Protein AF-A0A183H6S6-F1 (afdb_monomer_lite)

Radius of gyration: 20.72 Å; chains: 1; bounding box: 69×26×48 Å

Foldseek 3Di:
DLPQEAEDPADVVVLCVLQPPPDPVLVVQLSVQLQVVQVCVVCVVPPDDPDPVPVNPRGYGYNVSSVVSSVVSPCVVPDPDDDPPPDPPPPPDDDDDDD

pLDDT: mean 73.12, std 16.8, range [42.12, 94.38]

InterPro domains:
  IPR041569 AAA ATPase, AAA+ lid domain [PF17862] (9-46)

Sequence (99 aa):
MCRGMNLENVDFEVIARATDGWTGADLKGLVTNAQLIAHKRINGRFGDKDVDLNENMKYVLSQEDLLFAIKESQPSKNRSCSKSDRKPCISPGLFTTLA

Secondary structure (DSSP, 8-state):
---SEEEES--HHHHHHHTTT--HHHHHHHHHHHHHHHHHHHHTTS-S------TT--EEEEHHHHHHHHHHH-GGGT-------------S-------

Structure (mmCIF, N/CA/C/O backbone):
data_AF-A0A183H6S6-F1
#
_entry.id   AF-A0A183H6S6-F1
#
loop_
_atom_site.group_PDB
_atom_site.id
_atom_site.type_symbol
_atom_site.label_atom_id
_atom_site.label_alt_id
_atom_site.label_comp_id
_atom_site.label_asym_id
_atom_site.label_entity_id
_atom_site.label_seq_id
_atom_site.pdbx_PDB_ins_code
_atom_site.Cartn_x
_atom_site.Cartn_y
_atom_site.Cartn_z
_atom_site.occupancy
_atom_site.B_iso_or_equiv
_atom_site.auth_seq_id
_atom_site.auth_comp_id
_atom_site.auth_asym_id
_atom_site.auth_atom_id
_atom_site.pdbx_PDB_model_num
ATOM 1 N N . MET A 1 1 ? -5.094 8.026 -8.454 1.00 59.56 1 MET A N 1
ATOM 2 C CA . MET A 1 1 ? -3.660 7.675 -8.510 1.00 59.56 1 MET A CA 1
ATOM 3 C C . MET A 1 1 ? -3.388 6.177 -8.334 1.00 59.56 1 MET A C 1
ATOM 5 O O . MET A 1 1 ? -2.443 5.697 -8.931 1.00 59.56 1 MET A O 1
ATOM 9 N N . CYS A 1 2 ? -4.227 5.388 -7.650 1.00 63.34 2 CYS A N 1
ATOM 10 C CA . CYS A 1 2 ? -4.003 3.934 -7.502 1.00 63.34 2 CYS A CA 1
ATOM 11 C C . CYS A 1 2 ? -4.502 3.065 -8.685 1.00 63.34 2 CYS A C 1
ATOM 13 O O . CYS A 1 2 ? -4.891 1.919 -8.480 1.00 63.34 2 CYS A O 1
ATOM 15 N N . ARG A 1 3 ? -4.590 3.602 -9.911 1.00 67.00 3 ARG A N 1
ATOM 16 C CA . ARG A 1 3 ? -5.166 2.887 -11.070 1.00 67.00 3 ARG A CA 1
ATOM 17 C C . ARG A 1 3 ? -4.038 2.307 -11.933 1.00 67.00 3 ARG A C 1
ATOM 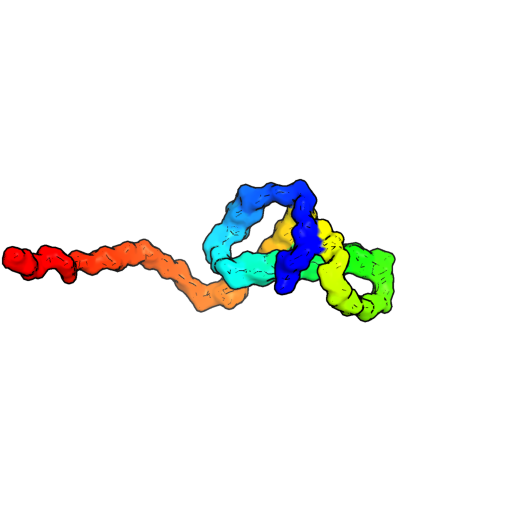19 O O . ARG A 1 3 ? -2.986 2.926 -12.020 1.00 67.00 3 ARG A O 1
ATOM 26 N N . GLY A 1 4 ? -4.255 1.142 -12.550 1.00 72.62 4 GLY A N 1
ATOM 27 C CA . GLY A 1 4 ? -3.276 0.528 -13.467 1.00 72.62 4 GLY A CA 1
ATOM 28 C C . GLY A 1 4 ? -2.132 -0.241 -12.793 1.00 72.62 4 GLY A C 1
ATOM 29 O O . GLY A 1 4 ? -1.081 -0.439 -13.396 1.00 72.62 4 GLY A O 1
ATOM 30 N N . MET A 1 5 ? -2.320 -0.675 -11.548 1.00 78.06 5 MET A N 1
ATOM 31 C CA . MET A 1 5 ? -1.290 -1.351 -10.765 1.00 78.06 5 MET A CA 1
ATOM 32 C C . MET A 1 5 ? -1.541 -2.860 -10.716 1.00 78.06 5 MET A C 1
ATOM 34 O O . MET A 1 5 ? -2.654 -3.292 -10.421 1.00 78.06 5 MET A O 1
ATOM 38 N N . ASN A 1 6 ? -0.513 -3.652 -11.000 1.00 85.75 6 ASN A N 1
ATOM 39 C CA . ASN A 1 6 ? -0.532 -5.102 -10.869 1.00 85.75 6 ASN A CA 1
ATOM 40 C C . ASN A 1 6 ? 0.188 -5.506 -9.578 1.00 85.75 6 ASN A C 1
ATOM 42 O O . ASN A 1 6 ? 1.202 -4.906 -9.232 1.00 85.75 6 ASN A O 1
ATOM 46 N N . LEU A 1 7 ? -0.321 -6.512 -8.877 1.00 88.19 7 LEU A N 1
ATOM 47 C CA . LEU A 1 7 ? 0.280 -7.035 -7.649 1.00 88.19 7 LEU A CA 1
ATOM 48 C C . LEU A 1 7 ? 0.822 -8.429 -7.950 1.00 88.19 7 LEU A C 1
ATOM 50 O O . LEU A 1 7 ? 0.101 -9.266 -8.490 1.00 88.19 7 LEU A O 1
ATOM 54 N N . GLU A 1 8 ? 2.086 -8.667 -7.628 1.00 88.19 8 GLU A N 1
ATOM 55 C CA . GLU A 1 8 ? 2.752 -9.944 -7.854 1.00 88.19 8 GLU A CA 1
ATOM 56 C C . GLU A 1 8 ? 3.136 -10.573 -6.515 1.00 88.19 8 GLU A C 1
ATOM 58 O O . GLU A 1 8 ? 3.880 -9.988 -5.728 1.00 88.19 8 GLU A O 1
ATOM 63 N N . ASN A 1 9 ? 2.613 -11.779 -6.266 1.00 88.88 9 ASN A N 1
ATOM 64 C CA . ASN A 1 9 ? 2.925 -12.592 -5.086 1.00 88.88 9 ASN A CA 1
ATOM 65 C C . ASN A 1 9 ? 2.762 -11.834 -3.753 1.00 88.88 9 ASN A C 1
ATOM 67 O O . ASN A 1 9 ? 3.600 -11.938 -2.859 1.00 88.88 9 ASN A O 1
ATOM 71 N N . VAL A 1 10 ? 1.688 -11.047 -3.635 1.00 91.38 10 VAL A N 1
ATOM 72 C CA . VAL A 1 10 ? 1.379 -10.274 -2.427 1.00 91.38 10 VAL A CA 1
ATOM 73 C C . VAL A 1 10 ? 0.503 -11.095 -1.487 1.00 91.38 10 VAL A C 1
ATOM 75 O O . VAL A 1 10 ? -0.585 -11.532 -1.861 1.00 91.38 10 VAL A O 1
ATOM 78 N N . ASP A 1 11 ? 0.967 -11.255 -0.251 1.00 93.88 11 ASP A N 1
ATOM 79 C CA . ASP A 1 11 ? 0.197 -11.830 0.846 1.00 93.88 11 ASP A CA 1
ATOM 80 C C . ASP A 1 11 ? -0.479 -10.704 1.640 1.00 93.88 11 ASP A C 1
ATOM 82 O O . ASP A 1 11 ? 0.136 -10.019 2.468 1.00 93.88 11 ASP A O 1
ATOM 86 N N . PHE A 1 12 ? -1.773 -10.518 1.384 1.00 91.81 12 PHE A N 1
ATOM 87 C CA . PHE A 1 12 ? -2.570 -9.488 2.042 1.00 91.81 12 PHE A CA 1
ATOM 88 C C . PHE A 1 12 ? -2.790 -9.747 3.533 1.00 91.81 12 PHE A C 1
ATOM 90 O O . PHE A 1 12 ? -2.987 -8.783 4.266 1.00 91.81 12 PHE A O 1
ATOM 97 N N . GLU A 1 13 ? -2.705 -10.991 4.010 1.00 94.38 13 GLU A N 1
ATOM 98 C CA . GLU A 1 13 ? -2.832 -11.299 5.438 1.00 94.38 13 GLU A CA 1
ATOM 99 C C . GLU A 1 13 ? -1.647 -10.731 6.225 1.00 94.38 13 GLU A C 1
ATOM 101 O O . GLU A 1 13 ? -1.800 -10.190 7.322 1.00 94.38 13 GLU A O 1
ATOM 106 N N . VAL A 1 14 ? -0.445 -10.790 5.646 1.00 93.38 14 VAL A N 1
ATOM 107 C CA . VAL A 1 14 ? 0.748 -10.159 6.226 1.00 93.38 14 VAL A CA 1
ATOM 108 C C . VAL A 1 14 ? 0.593 -8.641 6.263 1.00 93.38 14 VAL A C 1
ATOM 110 O O . VAL A 1 14 ? 0.890 -8.022 7.286 1.00 93.38 14 VAL A O 1
ATOM 113 N N . ILE A 1 15 ? 0.110 -8.044 5.171 1.00 91.94 15 ILE A N 1
ATOM 114 C CA . ILE A 1 15 ? -0.095 -6.594 5.080 1.00 91.94 15 ILE A CA 1
ATOM 115 C C . ILE A 1 15 ? -1.153 -6.134 6.085 1.00 91.94 15 ILE A C 1
ATOM 117 O O . ILE A 1 15 ? -0.894 -5.202 6.840 1.00 91.94 15 ILE A O 1
ATOM 121 N N . ALA A 1 16 ? -2.291 -6.827 6.167 1.00 92.31 16 ALA A N 1
ATOM 122 C CA . ALA A 1 16 ? -3.378 -6.502 7.083 1.00 92.31 16 ALA A CA 1
ATOM 123 C C . ALA A 1 16 ? -2.920 -6.516 8.547 1.00 92.31 16 ALA A C 1
ATOM 125 O O . ALA A 1 16 ? -3.186 -5.563 9.279 1.00 92.31 16 ALA A O 1
ATOM 126 N N . ARG A 1 17 ? -2.159 -7.543 8.959 1.00 91.88 17 ARG A N 1
ATOM 127 C CA . ARG A 1 17 ? -1.573 -7.610 10.310 1.00 91.88 17 ARG A CA 1
ATOM 128 C C . ARG A 1 17 ? -0.591 -6.473 10.586 1.00 91.88 17 ARG A C 1
ATOM 130 O O . ARG A 1 17 ? -0.514 -5.992 11.711 1.00 91.88 17 ARG A O 1
ATOM 137 N N . ALA A 1 18 ? 0.167 -6.047 9.579 1.00 89.81 18 ALA A N 1
ATOM 138 C CA . ALA A 1 18 ? 1.141 -4.968 9.712 1.00 89.81 18 ALA A CA 1
ATOM 139 C C . ALA A 1 18 ? 0.507 -3.562 9.697 1.00 89.81 18 ALA A C 1
ATOM 141 O O . ALA A 1 18 ? 1.129 -2.608 10.167 1.00 89.81 18 ALA A O 1
ATOM 142 N N . THR A 1 19 ? -0.719 -3.427 9.185 1.00 90.50 19 THR A N 1
ATOM 143 C CA . THR A 1 19 ? -1.465 -2.162 9.102 1.00 90.50 19 THR A CA 1
ATOM 144 C C . THR A 1 19 ? -2.656 -2.098 10.061 1.00 90.50 19 THR A C 1
ATOM 146 O O . THR A 1 19 ? -3.614 -1.365 9.810 1.00 90.50 19 THR A O 1
ATOM 149 N N . ASP A 1 20 ? -2.632 -2.852 11.161 1.00 89.44 20 ASP A N 1
ATOM 150 C CA . ASP A 1 20 ? -3.694 -2.761 12.163 1.00 89.44 20 ASP A CA 1
ATOM 151 C C . ASP A 1 20 ? -3.765 -1.343 12.767 1.00 89.44 20 ASP A C 1
ATOM 153 O O . ASP A 1 20 ? -2.750 -0.698 13.042 1.00 89.44 20 ASP A O 1
ATOM 157 N N . GLY A 1 21 ? -4.983 -0.821 12.916 1.00 87.69 21 GLY A N 1
ATOM 158 C CA . GLY A 1 21 ? -5.240 0.555 13.354 1.00 87.69 21 GLY A CA 1
ATOM 159 C C . GLY A 1 21 ? -4.993 1.653 12.305 1.00 87.69 21 GLY A C 1
ATOM 160 O O . GLY A 1 21 ? -5.127 2.836 12.632 1.00 87.69 21 GLY A O 1
ATOM 161 N N . TRP A 1 22 ? -4.659 1.306 11.056 1.00 90.12 22 TRP A N 1
ATOM 162 C CA . TRP A 1 22 ? -4.530 2.276 9.963 1.00 90.12 22 TRP A CA 1
ATOM 163 C C . TRP A 1 22 ? -5.912 2.683 9.437 1.00 90.12 22 TRP A C 1
ATOM 165 O O . TRP A 1 22 ? -6.846 1.887 9.362 1.00 90.12 22 TRP A O 1
ATOM 175 N N . THR A 1 23 ? -6.054 3.948 9.054 1.00 91.12 23 THR A N 1
ATOM 176 C CA . THR A 1 23 ? -7.267 4.470 8.412 1.00 91.12 23 THR A CA 1
ATOM 177 C C . THR A 1 23 ? -7.196 4.286 6.897 1.00 91.12 23 THR A C 1
ATOM 179 O O . THR A 1 23 ? -6.120 4.115 6.325 1.00 91.12 23 THR A O 1
ATOM 182 N N . GLY A 1 24 ? -8.334 4.406 6.205 1.00 89.06 24 GLY A N 1
ATOM 183 C CA . GLY A 1 24 ? -8.362 4.347 4.737 1.00 89.06 24 GLY A CA 1
ATOM 184 C C . GLY A 1 24 ? -7.470 5.397 4.058 1.00 89.06 24 GLY A C 1
ATOM 185 O O . GLY A 1 24 ? -6.925 5.142 2.984 1.00 89.06 24 GLY A O 1
ATOM 186 N N . ALA A 1 25 ? -7.258 6.553 4.697 1.00 88.88 25 ALA A N 1
ATOM 187 C CA . ALA A 1 25 ? -6.324 7.567 4.210 1.00 88.88 25 ALA A CA 1
ATOM 188 C C . ALA A 1 25 ? -4.862 7.103 4.317 1.00 88.88 25 ALA A C 1
ATOM 190 O O . ALA A 1 25 ? -4.091 7.309 3.380 1.00 88.88 25 ALA A O 1
ATOM 191 N N . ASP A 1 26 ? -4.500 6.422 5.408 1.00 89.19 26 ASP A N 1
ATOM 192 C CA . ASP A 1 26 ? -3.151 5.876 5.594 1.00 89.19 26 ASP A CA 1
ATOM 193 C C . ASP A 1 26 ? -2.876 4.752 4.594 1.00 89.19 26 ASP A C 1
ATOM 195 O O . ASP A 1 26 ? -1.812 4.719 3.986 1.00 89.19 26 ASP A O 1
ATOM 199 N N . LEU A 1 27 ? -3.855 3.871 4.354 1.00 90.38 27 LEU A N 1
ATOM 200 C CA . LEU A 1 27 ? -3.743 2.809 3.350 1.00 90.38 27 LEU A CA 1
ATOM 201 C C . LEU A 1 27 ? -3.593 3.381 1.933 1.00 90.38 27 LEU A C 1
ATOM 203 O O . LEU A 1 27 ? -2.797 2.886 1.137 1.00 90.38 27 LEU A O 1
ATOM 207 N N . LYS A 1 28 ? -4.303 4.470 1.615 1.00 89.88 28 LYS A N 1
ATOM 208 C CA . LYS A 1 28 ? -4.113 5.184 0.346 1.00 89.88 28 LYS A CA 1
ATOM 209 C C . LYS A 1 28 ? -2.698 5.765 0.236 1.00 89.88 28 LYS A C 1
ATOM 211 O O . LYS A 1 28 ? -2.081 5.666 -0.826 1.00 89.88 28 LYS A O 1
ATOM 216 N N . GLY A 1 29 ? -2.186 6.355 1.317 1.00 89.12 29 GLY A N 1
ATOM 217 C CA . GLY A 1 29 ? -0.810 6.850 1.394 1.00 89.12 29 GLY A CA 1
ATOM 218 C C . GLY A 1 29 ? 0.214 5.731 1.205 1.00 89.12 29 GLY A C 1
ATOM 219 O O . GLY A 1 29 ? 1.130 5.869 0.399 1.00 89.12 29 GLY A O 1
ATOM 220 N N . LEU A 1 30 ? -0.005 4.586 1.855 1.00 90.75 30 LEU A N 1
ATOM 221 C CA . LEU A 1 30 ? 0.836 3.398 1.745 1.00 90.75 30 LEU A CA 1
ATOM 222 C C . LEU A 1 30 ? 0.982 2.929 0.298 1.00 90.75 30 LEU A C 1
ATOM 224 O O . LEU A 1 30 ? 2.097 2.765 -0.191 1.00 90.75 30 LEU A O 1
ATOM 228 N N . VAL A 1 31 ? -0.145 2.734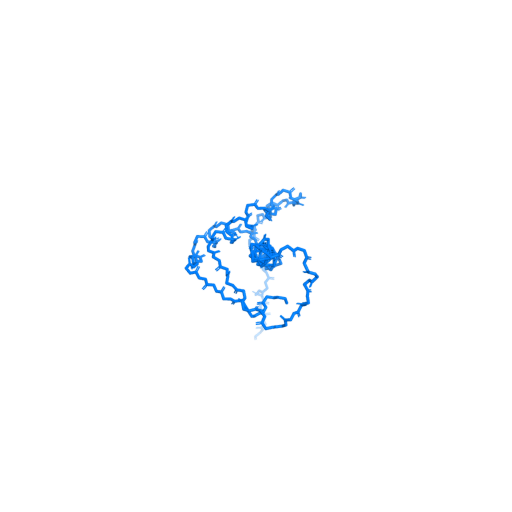 -0.391 1.00 89.75 31 VAL A N 1
ATOM 229 C CA . VAL A 1 31 ? -0.155 2.259 -1.781 1.00 89.75 31 VAL A CA 1
ATOM 230 C C . VAL A 1 31 ? 0.517 3.275 -2.704 1.00 89.75 31 VAL A C 1
ATOM 232 O O . VAL A 1 31 ? 1.283 2.888 -3.580 1.00 89.75 31 VAL A O 1
ATOM 235 N N . THR A 1 32 ? 0.299 4.571 -2.473 1.00 87.62 32 THR A N 1
ATOM 236 C CA . THR A 1 32 ? 0.950 5.641 -3.249 1.00 87.62 32 THR A CA 1
ATOM 237 C C . THR A 1 32 ? 2.472 5.624 -3.058 1.00 87.62 32 THR A C 1
ATOM 239 O O . THR A 1 32 ? 3.224 5.752 -4.024 1.00 87.62 32 THR A O 1
ATOM 242 N N . ASN A 1 33 ? 2.943 5.401 -1.830 1.00 88.38 33 ASN A N 1
ATOM 243 C CA . ASN A 1 33 ? 4.369 5.287 -1.532 1.00 88.38 33 ASN A CA 1
ATOM 244 C C . ASN A 1 33 ? 4.980 4.034 -2.170 1.00 88.38 33 ASN A C 1
ATOM 246 O O . ASN A 1 33 ? 6.039 4.123 -2.789 1.00 88.38 33 ASN A O 1
ATOM 250 N N . ALA A 1 34 ? 4.295 2.890 -2.090 1.00 89.31 34 ALA A N 1
ATOM 251 C CA . ALA A 1 34 ? 4.728 1.653 -2.736 1.00 89.31 34 ALA A CA 1
ATOM 252 C C . ALA A 1 34 ? 4.831 1.810 -4.266 1.00 89.31 34 ALA A C 1
ATOM 254 O O . ALA A 1 34 ? 5.818 1.384 -4.864 1.00 89.31 34 ALA A O 1
ATOM 255 N N . GLN A 1 35 ? 3.873 2.507 -4.893 1.00 85.88 35 GLN A N 1
ATOM 256 C CA . GLN A 1 35 ? 3.941 2.876 -6.312 1.00 85.88 35 GLN A CA 1
ATOM 257 C C . GLN A 1 35 ? 5.190 3.699 -6.632 1.00 85.88 35 GLN A C 1
ATOM 259 O O . GLN A 1 35 ? 5.886 3.399 -7.600 1.00 85.88 35 GLN A O 1
ATOM 264 N N . LEU A 1 36 ? 5.512 4.705 -5.815 1.00 83.25 36 LEU A N 1
ATOM 265 C CA . LEU A 1 36 ? 6.700 5.532 -6.020 1.00 83.25 36 LEU A CA 1
ATOM 266 C C . LEU A 1 36 ? 8.000 4.727 -5.877 1.00 83.25 36 LEU A C 1
ATOM 268 O O . LEU A 1 36 ? 8.937 4.945 -6.640 1.00 83.25 36 LEU A O 1
ATOM 272 N N . ILE A 1 37 ? 8.065 3.795 -4.925 1.00 84.81 37 ILE A N 1
ATOM 273 C CA . ILE A 1 37 ? 9.223 2.912 -4.727 1.00 84.81 37 ILE A CA 1
ATOM 274 C C . ILE A 1 37 ? 9.425 2.012 -5.948 1.00 84.81 37 ILE A C 1
ATOM 276 O O . ILE A 1 37 ? 10.519 1.983 -6.514 1.00 84.81 37 ILE A O 1
ATOM 280 N N . ALA A 1 38 ? 8.365 1.349 -6.414 1.00 83.62 38 ALA A N 1
ATOM 281 C CA . ALA A 1 38 ? 8.428 0.512 -7.608 1.00 83.62 38 ALA A CA 1
ATOM 282 C C . ALA A 1 38 ? 8.807 1.323 -8.854 1.00 83.62 38 ALA A C 1
ATOM 284 O O . ALA A 1 38 ? 9.598 0.874 -9.682 1.00 83.62 38 ALA A O 1
ATOM 285 N N . HIS A 1 39 ? 8.305 2.551 -8.958 1.00 79.12 39 HIS A N 1
ATOM 286 C CA . HIS A 1 39 ? 8.650 3.463 -10.036 1.00 79.12 39 HIS A CA 1
ATOM 287 C C . HIS A 1 39 ? 10.128 3.876 -9.996 1.00 79.12 39 HIS A C 1
ATOM 289 O O . HIS A 1 39 ? 10.813 3.795 -11.012 1.00 79.12 39 HIS A O 1
ATOM 295 N N . LYS A 1 40 ? 10.661 4.221 -8.816 1.00 79.44 40 LYS A N 1
ATOM 296 C CA . LYS A 1 40 ? 12.095 4.484 -8.618 1.00 79.44 40 LYS A CA 1
ATOM 297 C C . LYS A 1 40 ? 12.958 3.260 -8.931 1.00 79.44 40 LYS A C 1
ATOM 299 O O . LYS A 1 40 ? 14.050 3.429 -9.456 1.00 79.44 40 LYS A O 1
ATOM 304 N N . ARG A 1 41 ? 12.486 2.037 -8.665 1.00 77.50 41 ARG A N 1
ATOM 305 C CA . ARG A 1 41 ? 13.188 0.794 -9.039 1.00 77.50 41 ARG A CA 1
ATOM 306 C C . ARG A 1 41 ? 13.285 0.628 -10.558 1.00 77.50 41 ARG A C 1
ATOM 308 O O . ARG A 1 41 ? 14.340 0.245 -11.060 1.00 77.50 41 ARG A O 1
ATOM 315 N N . ILE A 1 42 ? 12.203 0.917 -11.282 1.00 74.25 42 ILE A N 1
ATOM 316 C CA . ILE A 1 42 ? 12.152 0.823 -12.749 1.00 74.25 42 ILE A CA 1
ATOM 317 C C . ILE A 1 42 ? 13.003 1.932 -13.387 1.00 74.25 42 ILE A C 1
ATOM 319 O O . ILE A 1 42 ? 13.848 1.643 -14.234 1.00 74.25 42 ILE A O 1
ATOM 323 N N . ASN A 1 43 ? 12.846 3.177 -12.929 1.00 67.69 43 ASN A N 1
ATOM 324 C CA . ASN A 1 43 ? 13.536 4.338 -13.496 1.00 67.69 43 ASN A CA 1
ATOM 325 C C . ASN A 1 43 ? 14.984 4.465 -13.019 1.00 67.69 43 ASN A C 1
ATOM 327 O O . ASN A 1 43 ? 15.820 4.954 -13.753 1.00 67.69 43 ASN A O 1
ATOM 331 N N . GLY A 1 44 ? 15.350 3.976 -11.834 1.00 61.00 44 GLY A N 1
ATOM 332 C CA . GLY A 1 44 ? 16.743 3.973 -11.369 1.00 61.00 44 GLY A CA 1
ATOM 333 C C . GLY A 1 44 ? 17.678 3.120 -12.239 1.00 61.00 44 GLY A C 1
ATOM 334 O O . GLY A 1 44 ? 18.891 3.300 -12.196 1.00 61.00 44 GLY A O 1
ATOM 335 N N . ARG A 1 45 ? 17.126 2.221 -13.069 1.00 55.44 45 ARG A N 1
ATOM 336 C CA . ARG A 1 45 ? 17.864 1.521 -14.136 1.00 55.44 45 ARG A CA 1
ATOM 337 C C . ARG A 1 45 ? 18.044 2.358 -15.411 1.00 55.44 45 ARG A C 1
ATOM 339 O O . ARG A 1 45 ? 18.911 2.039 -16.217 1.00 55.44 45 ARG A O 1
ATOM 346 N N . PHE A 1 46 ? 17.247 3.407 -15.596 1.00 50.16 46 PHE A N 1
ATOM 347 C CA . PHE A 1 46 ? 17.199 4.279 -16.768 1.00 50.16 46 PHE A CA 1
ATOM 348 C C . PHE A 1 46 ? 17.384 5.731 -16.309 1.00 50.16 46 PHE A C 1
ATOM 350 O O . PHE A 1 46 ? 16.412 6.405 -15.993 1.00 50.16 46 PHE A O 1
ATOM 357 N N . GLY A 1 47 ? 18.637 6.190 -16.226 1.00 45.84 47 GLY A N 1
ATOM 358 C CA . GLY A 1 47 ? 18.996 7.500 -15.670 1.00 45.84 47 G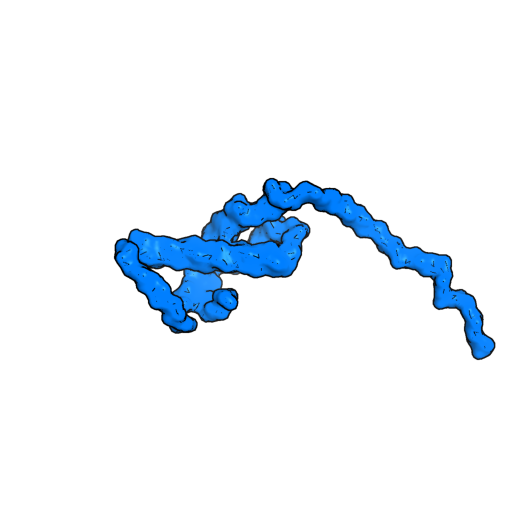LY A CA 1
ATOM 359 C C . GLY A 1 47 ? 18.071 8.652 -16.082 1.00 45.84 47 GLY A C 1
ATOM 360 O O . GLY A 1 47 ? 17.702 8.749 -17.250 1.00 45.84 47 GLY A O 1
ATOM 361 N N . ASP A 1 48 ? 17.726 9.471 -15.084 1.00 49.59 48 ASP A N 1
ATOM 362 C CA . ASP A 1 48 ? 17.095 10.798 -15.125 1.00 49.59 48 ASP A CA 1
ATOM 363 C C . ASP A 1 48 ? 16.502 11.193 -16.488 1.00 49.59 48 ASP A C 1
ATOM 365 O O . ASP A 1 48 ? 17.101 11.908 -17.293 1.00 49.59 48 ASP A O 1
ATOM 369 N N . LYS A 1 49 ? 15.303 10.686 -16.772 1.00 49.16 49 LYS A N 1
ATOM 370 C CA . LYS A 1 49 ? 14.439 11.237 -17.812 1.00 49.16 49 LYS A CA 1
ATOM 371 C C . LYS A 1 49 ? 13.109 11.555 -17.166 1.00 49.16 49 LYS A C 1
ATOM 373 O O . LYS A 1 49 ? 12.521 10.687 -16.517 1.00 49.16 49 LYS A O 1
ATOM 378 N N . ASP A 1 50 ? 12.700 12.810 -17.320 1.00 51.28 50 ASP A N 1
ATOM 379 C CA . ASP A 1 50 ? 11.415 13.342 -16.892 1.00 51.28 50 ASP A CA 1
ATOM 380 C C . ASP A 1 50 ? 10.313 12.319 -17.155 1.00 51.28 50 ASP A C 1
ATOM 382 O O . ASP A 1 50 ? 10.112 11.858 -18.282 1.00 51.28 50 ASP A O 1
ATOM 386 N N . VAL A 1 51 ? 9.651 11.899 -16.077 1.00 54.78 51 VAL A N 1
ATOM 387 C CA . VAL A 1 51 ? 8.585 10.911 -16.165 1.00 54.78 51 VAL A CA 1
ATOM 388 C C . VAL A 1 51 ? 7.387 11.596 -16.791 1.00 54.78 51 VAL A C 1
ATOM 390 O O . VAL A 1 51 ? 6.602 12.255 -16.109 1.00 54.78 51 VAL A O 1
ATOM 393 N N . ASP A 1 52 ? 7.228 11.396 -18.089 1.00 49.50 52 ASP A N 1
ATOM 394 C CA . ASP A 1 52 ? 5.946 11.588 -18.736 1.00 49.50 52 ASP A CA 1
ATOM 395 C C . ASP A 1 52 ? 4.973 10.608 -18.063 1.00 49.50 52 ASP A C 1
ATOM 397 O O . ASP A 1 52 ? 5.177 9.389 -18.113 1.00 49.50 52 ASP A O 1
ATOM 401 N N . LEU A 1 53 ? 3.986 11.141 -17.334 1.00 52.31 53 LEU A N 1
ATOM 402 C CA . LEU A 1 53 ? 2.968 10.410 -16.568 1.00 52.31 53 LEU A CA 1
ATOM 403 C C . LEU A 1 53 ? 2.022 9.682 -17.531 1.00 52.31 53 LEU A C 1
ATOM 405 O O . LEU A 1 53 ? 0.823 9.943 -17.573 1.00 52.31 53 LEU A O 1
ATOM 409 N N . ASN A 1 54 ? 2.567 8.798 -18.358 1.00 50.03 54 ASN A N 1
ATOM 410 C CA . ASN A 1 54 ? 1.802 8.079 -19.344 1.00 50.03 54 ASN A CA 1
ATOM 411 C C . ASN A 1 54 ? 0.949 7.048 -18.604 1.00 50.03 54 ASN A C 1
ATOM 413 O O . ASN A 1 54 ? 1.443 6.165 -17.899 1.00 50.03 54 ASN A O 1
ATOM 417 N N . GLU A 1 55 ? -0.356 7.200 -18.771 1.00 56.06 55 GLU A N 1
ATOM 418 C CA . GLU A 1 55 ? -1.451 6.543 -18.056 1.00 56.06 55 GLU A CA 1
ATOM 419 C C . GLU A 1 55 ? -1.454 5.007 -18.225 1.00 56.06 55 GLU A C 1
ATOM 421 O O . GLU A 1 55 ? -2.225 4.296 -17.579 1.00 56.06 55 GLU A O 1
ATOM 426 N N . ASN A 1 56 ? -0.548 4.496 -19.067 1.00 53.31 56 ASN A N 1
ATOM 427 C CA . ASN A 1 56 ? -0.431 3.110 -19.500 1.00 53.31 56 ASN A CA 1
ATOM 428 C C . ASN A 1 56 ? 0.806 2.367 -18.962 1.00 53.31 56 ASN A C 1
ATOM 430 O O . ASN A 1 56 ? 1.014 1.206 -19.327 1.00 53.31 56 ASN A O 1
ATOM 434 N N . MET A 1 57 ? 1.636 2.973 -18.104 1.00 61.16 57 MET A N 1
ATOM 435 C CA . MET A 1 57 ? 2.722 2.229 -17.455 1.00 61.16 57 MET A CA 1
ATOM 436 C C . MET A 1 57 ? 2.142 1.220 -16.453 1.00 61.16 57 MET A C 1
ATOM 438 O O . MET A 1 57 ? 1.687 1.566 -15.366 1.00 61.16 57 MET A O 1
ATOM 442 N N . LYS A 1 58 ? 2.139 -0.061 -16.835 1.00 66.62 58 LYS A N 1
ATOM 443 C CA . LYS A 1 58 ? 1.718 -1.175 -15.980 1.00 66.62 58 LYS A CA 1
ATOM 444 C C . LYS A 1 58 ? 2.783 -1.417 -14.907 1.00 66.62 58 LYS A C 1
ATOM 446 O O . LYS A 1 58 ? 3.754 -2.133 -15.141 1.00 66.62 58 LYS A O 1
ATOM 451 N N . TYR A 1 59 ? 2.606 -0.823 -13.732 1.00 73.94 59 TYR A N 1
ATOM 452 C CA . TYR A 1 59 ? 3.493 -1.056 -12.592 1.00 73.94 59 TYR A CA 1
ATOM 453 C C . TYR A 1 59 ? 3.190 -2.406 -11.950 1.00 73.94 59 TYR A C 1
ATOM 455 O O . TYR A 1 59 ? 2.027 -2.722 -11.698 1.00 73.94 59 TYR A O 1
ATOM 463 N N . VAL A 1 60 ? 4.232 -3.181 -11.660 1.00 84.75 60 VAL A N 1
ATOM 464 C CA . VAL A 1 60 ? 4.128 -4.405 -10.861 1.00 84.75 60 VAL A CA 1
ATOM 465 C C . VAL A 1 60 ? 4.676 -4.108 -9.469 1.00 84.75 60 VAL A C 1
ATOM 467 O O . VAL A 1 60 ? 5.835 -3.711 -9.331 1.00 84.75 60 VAL A O 1
ATOM 470 N N . LEU A 1 61 ? 3.820 -4.239 -8.457 1.00 87.94 61 LEU A N 1
ATOM 471 C CA . LEU A 1 61 ? 4.194 -4.167 -7.051 1.00 87.94 61 LEU A CA 1
ATOM 472 C C . LEU A 1 61 ? 4.438 -5.564 -6.500 1.00 87.94 61 LEU A C 1
ATOM 474 O O . LEU A 1 61 ? 3.575 -6.436 -6.614 1.00 87.94 61 LEU A O 1
ATOM 478 N N . SER A 1 62 ? 5.567 -5.715 -5.821 1.00 90.25 62 SER A N 1
ATOM 479 C CA . SER A 1 62 ? 5.921 -6.926 -5.091 1.00 90.25 62 SER A CA 1
ATOM 480 C C . SER A 1 62 ? 5.625 -6.763 -3.597 1.00 90.25 62 SER A C 1
ATOM 482 O O . SER A 1 62 ? 5.536 -5.645 -3.081 1.00 90.25 62 SER A O 1
ATOM 484 N N . GLN A 1 63 ? 5.529 -7.879 -2.867 1.00 90.94 63 GLN A N 1
ATOM 485 C CA . GLN A 1 63 ? 5.353 -7.883 -1.404 1.00 90.94 63 GLN A CA 1
ATOM 486 C C . GLN A 1 63 ? 6.398 -7.015 -0.676 1.00 90.94 63 GLN A C 1
ATOM 488 O O . GLN A 1 63 ? 6.077 -6.315 0.284 1.00 90.94 63 GLN A O 1
ATOM 493 N N . GLU A 1 64 ? 7.647 -7.038 -1.142 1.00 89.88 64 GLU A N 1
ATOM 494 C CA . GLU A 1 64 ? 8.753 -6.241 -0.601 1.00 89.88 64 GLU A CA 1
ATOM 495 C C . GLU A 1 64 ? 8.508 -4.727 -0.680 1.00 89.88 64 GLU A C 1
ATOM 497 O O . GLU A 1 64 ? 8.809 -4.018 0.279 1.00 89.88 64 GLU A O 1
ATOM 502 N N . ASP A 1 65 ? 7.902 -4.237 -1.767 1.00 89.75 65 ASP A N 1
ATOM 503 C CA . ASP A 1 65 ? 7.639 -2.809 -1.974 1.00 89.75 65 ASP A CA 1
ATOM 504 C C . ASP A 1 65 ? 6.602 -2.312 -0.964 1.00 89.75 65 ASP A C 1
ATOM 506 O O . ASP A 1 65 ? 6.745 -1.237 -0.377 1.00 89.75 65 ASP A O 1
ATOM 510 N N . LEU A 1 66 ? 5.575 -3.131 -0.716 1.00 90.44 66 LEU A N 1
ATOM 511 C CA . LEU A 1 66 ? 4.546 -2.858 0.282 1.00 90.44 66 LEU A CA 1
ATOM 512 C C . LEU A 1 66 ? 5.120 -2.899 1.700 1.00 90.44 66 LEU A C 1
ATOM 514 O O . LEU A 1 66 ? 4.875 -1.982 2.480 1.00 90.44 66 LEU A O 1
ATOM 518 N N . LEU A 1 67 ? 5.921 -3.912 2.037 1.00 91.12 67 LEU A N 1
ATOM 519 C CA . LEU A 1 67 ? 6.553 -4.016 3.356 1.00 91.12 67 LEU A CA 1
ATOM 520 C C . LEU A 1 67 ? 7.528 -2.863 3.623 1.00 91.12 67 LEU A C 1
ATOM 522 O O . LEU A 1 67 ? 7.552 -2.310 4.725 1.00 91.12 67 LEU A O 1
ATOM 526 N N . PHE A 1 68 ? 8.303 -2.465 2.615 1.00 90.50 68 PHE A N 1
ATOM 527 C CA . PHE A 1 68 ? 9.188 -1.311 2.710 1.00 90.50 68 PHE A CA 1
ATOM 528 C C . PHE A 1 68 ? 8.385 -0.020 2.901 1.00 90.50 68 PHE A C 1
ATOM 530 O O . PHE A 1 68 ? 8.684 0.771 3.796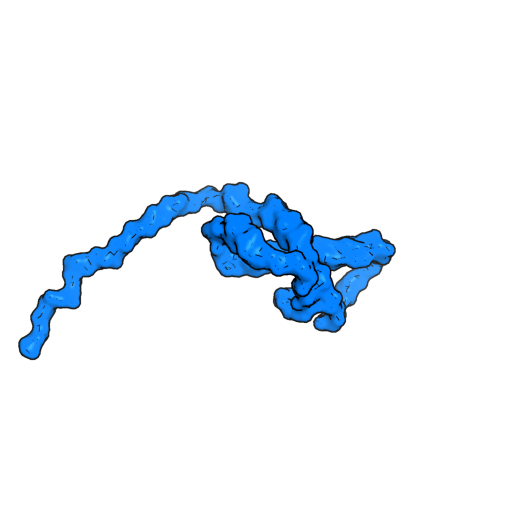 1.00 90.50 68 PHE A O 1
ATOM 537 N N . ALA A 1 69 ? 7.307 0.159 2.134 1.00 91.19 69 ALA A N 1
ATOM 538 C CA . ALA A 1 69 ? 6.421 1.304 2.284 1.00 91.19 69 ALA A CA 1
ATOM 539 C C . ALA A 1 69 ? 5.765 1.360 3.676 1.00 91.19 69 ALA A C 1
ATOM 541 O O . ALA A 1 69 ? 5.647 2.451 4.232 1.00 91.19 69 ALA A O 1
ATOM 542 N N . ILE A 1 70 ? 5.390 0.222 4.278 1.00 91.25 70 ILE A N 1
ATOM 543 C CA . ILE A 1 70 ? 4.855 0.164 5.653 1.00 91.25 70 ILE A CA 1
ATOM 544 C C . ILE A 1 70 ? 5.895 0.658 6.657 1.00 91.25 70 ILE A C 1
ATOM 546 O O . ILE A 1 70 ? 5.566 1.437 7.554 1.00 91.25 70 ILE A O 1
ATOM 550 N N . LYS A 1 71 ? 7.150 0.220 6.506 1.00 88.75 71 LYS A N 1
ATOM 551 C CA . LYS A 1 71 ? 8.254 0.615 7.387 1.00 88.75 71 LYS A CA 1
ATOM 552 C C . LYS A 1 71 ? 8.494 2.126 7.356 1.00 88.75 71 LYS A C 1
ATOM 554 O O . LYS A 1 71 ? 8.691 2.725 8.412 1.00 88.75 71 LYS A O 1
ATOM 559 N N . GLU A 1 72 ? 8.430 2.727 6.172 1.00 85.75 72 GLU A N 1
ATOM 560 C CA . GLU A 1 72 ? 8.614 4.169 5.980 1.00 85.75 72 GLU A CA 1
ATOM 561 C C . GLU A 1 72 ? 7.388 4.987 6.411 1.00 85.75 72 GLU A C 1
ATOM 563 O O . GLU A 1 72 ? 7.524 6.069 6.977 1.00 85.75 72 GLU A O 1
ATOM 5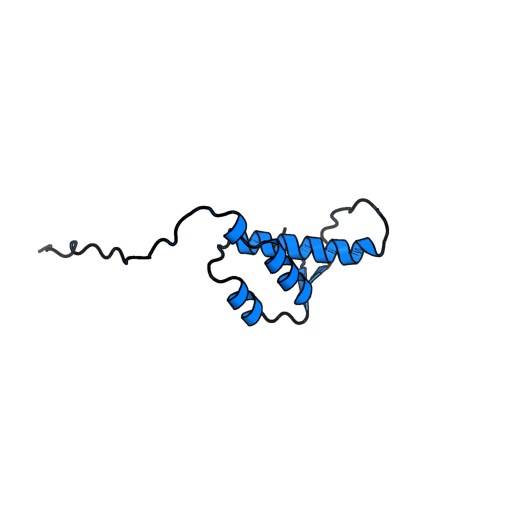68 N N . SER A 1 73 ? 6.178 4.471 6.183 1.00 81.62 73 SER A N 1
ATOM 569 C CA . SER A 1 73 ? 4.934 5.242 6.329 1.00 81.62 73 SER A CA 1
ATOM 570 C C . SER A 1 73 ? 4.306 5.173 7.724 1.00 81.62 73 SER A C 1
ATOM 572 O O . SER A 1 73 ? 3.193 5.667 7.884 1.00 81.62 73 SER A O 1
ATOM 574 N N . GLN A 1 74 ? 4.957 4.554 8.722 1.00 73.75 74 GLN A N 1
ATOM 575 C CA . GLN A 1 74 ? 4.333 4.277 10.023 1.00 73.75 74 GLN A CA 1
ATOM 576 C C . GLN A 1 74 ? 3.664 5.523 10.649 1.00 73.75 74 GLN A C 1
ATOM 578 O O . GLN A 1 74 ? 4.361 6.439 11.100 1.00 73.75 74 GLN A O 1
ATOM 583 N N . PRO A 1 75 ? 2.321 5.540 10.773 1.00 64.19 75 PRO A N 1
ATOM 584 C CA . PRO A 1 75 ? 1.576 6.698 11.274 1.00 64.19 75 PRO A CA 1
ATOM 585 C C . PRO A 1 75 ? 1.756 6.920 12.788 1.00 64.19 75 PRO A C 1
ATOM 587 O O . PRO A 1 75 ? 1.424 7.971 13.327 1.00 64.19 75 PRO A O 1
ATOM 590 N N . SER A 1 76 ? 2.317 5.952 13.516 1.00 56.91 76 SER A N 1
ATOM 591 C CA . SER A 1 76 ? 2.606 6.076 14.951 1.00 56.91 76 SER A CA 1
ATOM 592 C C . SER A 1 76 ? 3.668 7.133 15.274 1.00 56.91 76 SER A C 1
ATOM 594 O O . SER A 1 76 ? 3.665 7.675 16.375 1.00 56.91 76 SER A O 1
ATOM 596 N N . LYS A 1 77 ? 4.553 7.475 14.327 1.00 54.12 77 LYS A N 1
ATOM 597 C CA . LYS A 1 77 ? 5.584 8.509 14.525 1.00 54.12 77 LYS A CA 1
ATOM 598 C C . LYS A 1 77 ? 5.068 9.941 14.361 1.00 54.12 77 LYS A C 1
ATOM 600 O O . LYS A 1 77 ? 5.756 10.863 14.782 1.00 54.12 77 LYS A O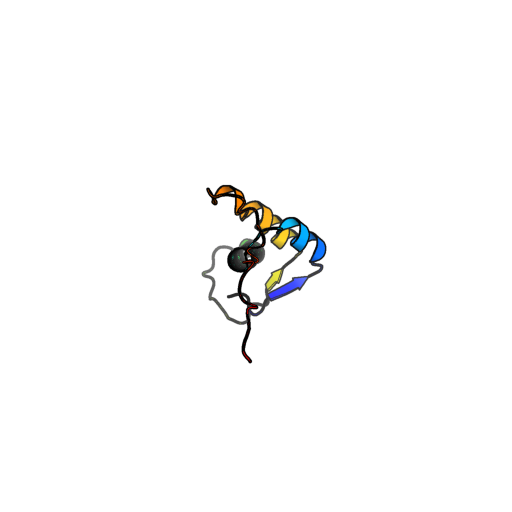 1
ATOM 605 N N . ASN A 1 78 ? 3.884 10.142 13.775 1.00 53.91 78 ASN A N 1
ATOM 606 C CA . ASN A 1 78 ? 3.337 11.475 13.489 1.00 53.91 78 ASN A CA 1
ATOM 607 C C . ASN A 1 78 ? 1.951 11.744 14.107 1.00 53.91 78 ASN A C 1
ATOM 609 O O . ASN A 1 78 ? 1.456 12.866 14.010 1.00 53.91 78 ASN A O 1
ATOM 613 N N . ARG A 1 79 ? 1.341 10.767 14.794 1.00 56.38 79 ARG A N 1
ATOM 614 C CA . ARG A 1 79 ? 0.083 10.955 15.531 1.00 56.38 79 ARG A CA 1
ATOM 615 C C . ARG A 1 79 ? 0.327 11.095 17.026 1.00 56.38 79 ARG A C 1
ATOM 617 O O . ARG A 1 79 ? 0.330 10.118 17.768 1.00 56.38 79 ARG A O 1
ATOM 624 N N . SER A 1 80 ? 0.438 12.328 17.498 1.00 47.31 80 SER A N 1
ATOM 625 C CA . SER A 1 80 ? 0.264 12.645 18.913 1.00 47.31 80 SER A CA 1
ATOM 626 C C . SER A 1 80 ? -1.224 12.673 19.286 1.00 47.31 80 SER A C 1
ATOM 628 O O . SER A 1 80 ? -1.739 13.728 19.626 1.00 47.31 80 SER A O 1
ATOM 630 N N . CYS A 1 81 ? -1.966 11.557 19.235 1.00 42.12 81 CYS A N 1
ATOM 631 C CA . CYS A 1 81 ? -3.211 11.504 20.015 1.00 42.12 81 CYS A CA 1
ATOM 632 C C . CYS A 1 81 ? -3.790 10.105 20.249 1.00 42.12 81 CYS A C 1
ATOM 634 O O . CYS A 1 81 ? -4.070 9.362 19.314 1.00 42.12 81 CYS A O 1
ATOM 636 N N . SER A 1 82 ? -3.972 9.847 21.548 1.00 51.00 82 SER A N 1
ATOM 637 C CA . SER A 1 82 ? -4.906 8.971 22.265 1.00 51.00 82 SER A CA 1
ATOM 638 C C . SER A 1 82 ? -5.510 7.762 21.542 1.00 51.00 82 SER A C 1
ATOM 640 O O . SER A 1 82 ? -6.351 7.860 20.650 1.00 51.00 82 SER A O 1
ATOM 642 N N . LYS A 1 83 ? -5.192 6.583 22.091 1.00 49.09 83 LYS A N 1
ATOM 643 C CA . LYS A 1 83 ? -6.109 5.444 22.071 1.00 49.09 83 LYS A CA 1
ATOM 644 C C . LYS A 1 83 ? -7.448 5.938 22.622 1.00 49.09 83 LYS A C 1
ATOM 646 O O . LYS A 1 83 ? -7.563 6.185 23.817 1.00 49.09 83 LYS A O 1
ATOM 651 N N . SER A 1 84 ? -8.430 6.160 21.755 1.00 53.97 84 SER A N 1
ATOM 652 C CA . SER A 1 84 ? -9.804 6.305 22.213 1.00 53.97 84 SER A CA 1
ATOM 653 C C . SER A 1 84 ? -10.300 4.898 22.497 1.00 53.97 84 SER A C 1
ATOM 655 O O . SER A 1 84 ? -10.560 4.107 21.589 1.00 53.97 84 SER A O 1
ATOM 657 N N . ASP A 1 85 ? -10.361 4.569 23.784 1.00 56.50 85 ASP A N 1
ATOM 658 C CA . ASP A 1 85 ? -11.137 3.444 24.272 1.00 56.50 85 ASP A CA 1
ATOM 659 C C . ASP A 1 85 ? -12.537 3.573 23.673 1.00 56.50 85 ASP A C 1
ATOM 661 O O . ASP A 1 85 ? -13.291 4.492 24.008 1.00 56.50 85 ASP A O 1
ATOM 665 N N . ARG A 1 86 ? -12.892 2.686 22.739 1.00 55.03 86 ARG A N 1
ATOM 666 C CA . ARG A 1 86 ? -14.266 2.612 22.250 1.00 55.03 86 ARG A CA 1
ATOM 667 C C . ARG A 1 86 ? -15.132 2.089 23.394 1.00 55.03 86 ARG A C 1
ATOM 669 O O . ARG A 1 86 ? -15.369 0.890 23.493 1.00 55.03 86 ARG A O 1
ATOM 676 N N . LYS A 1 87 ? -15.610 2.976 24.268 1.00 55.31 87 LYS A N 1
ATOM 677 C CA . LYS A 1 87 ? -16.781 2.681 25.096 1.00 55.31 87 LYS A CA 1
ATOM 678 C C . LYS A 1 87 ? -17.992 2.650 24.160 1.00 55.31 87 LYS A C 1
ATOM 680 O O . LYS A 1 87 ? -18.230 3.652 23.485 1.00 55.31 87 LYS A O 1
ATOM 685 N N . PRO A 1 88 ? -18.754 1.545 24.087 1.00 53.06 88 PRO A N 1
ATOM 686 C CA . PRO A 1 88 ? -20.023 1.542 23.379 1.00 53.06 88 PRO A CA 1
ATOM 687 C C . PRO A 1 88 ? -20.943 2.554 24.061 1.00 53.06 88 PRO A C 1
ATOM 689 O O . PRO A 1 88 ? -21.380 2.350 25.192 1.00 53.06 88 PRO A O 1
ATOM 692 N N . CYS A 1 89 ? -21.219 3.670 23.397 1.00 54.03 89 CYS A N 1
ATOM 693 C CA . CYS A 1 89 ? -22.267 4.596 23.796 1.00 54.03 89 CYS A CA 1
ATOM 694 C C . CYS A 1 89 ? -23.621 3.996 23.400 1.00 54.03 89 CYS A C 1
ATOM 696 O O . CYS A 1 89 ? -24.266 4.433 22.454 1.00 54.03 89 CYS A O 1
ATOM 698 N N . ILE A 1 90 ? -24.045 2.959 24.125 1.00 62.12 90 ILE A N 1
ATOM 699 C CA . ILE A 1 90 ? -25.460 2.603 24.189 1.00 62.12 90 ILE A CA 1
ATOM 700 C C . ILE A 1 90 ? -26.057 3.545 25.228 1.00 62.12 90 ILE A C 1
ATOM 702 O O . ILE A 1 90 ? -25.833 3.371 26.423 1.00 62.12 90 ILE A O 1
ATOM 706 N N . SER A 1 91 ? -26.753 4.586 24.781 1.00 59.28 91 SER A N 1
ATOM 707 C CA . SER A 1 91 ? -27.566 5.425 25.658 1.00 59.28 91 SER A CA 1
ATOM 708 C C . SER A 1 91 ? -28.738 4.587 26.192 1.00 59.28 91 SER A C 1
ATOM 710 O O . SER A 1 91 ? -29.580 4.148 25.404 1.00 59.28 91 SER A O 1
ATOM 712 N N . PRO A 1 92 ? -28.834 4.335 27.512 1.00 58.28 92 PRO A N 1
ATOM 713 C CA . PRO A 1 92 ? -29.974 3.639 28.085 1.00 58.28 92 PRO A CA 1
ATOM 714 C C . PRO A 1 92 ? -31.120 4.643 28.221 1.00 58.28 92 PRO A C 1
ATOM 716 O O . PRO A 1 92 ? -31.247 5.317 29.238 1.00 58.28 92 PRO A O 1
ATOM 719 N N . GLY A 1 93 ? -31.931 4.796 27.178 1.00 59.97 93 GLY A N 1
ATOM 720 C CA . GLY A 1 93 ? -33.133 5.619 27.294 1.00 59.97 93 GLY A CA 1
ATOM 721 C C . GLY A 1 93 ? -33.689 6.121 25.978 1.00 59.97 93 GLY A C 1
ATOM 722 O O . GLY A 1 93 ? -33.595 7.311 25.705 1.00 59.97 93 GLY A O 1
ATOM 723 N N . LEU A 1 94 ? -34.304 5.239 25.185 1.00 55.22 94 LEU A N 1
ATOM 724 C CA . LEU A 1 94 ? -35.335 5.672 24.234 1.00 55.22 94 LEU A CA 1
ATOM 725 C C . LEU A 1 94 ? -36.301 4.543 23.836 1.00 55.22 94 LEU A C 1
ATOM 727 O O . LEU A 1 94 ? -36.619 4.362 22.668 1.00 55.22 94 LEU A O 1
ATOM 731 N N . PHE A 1 95 ? -36.774 3.774 24.814 1.00 58.94 95 PHE A N 1
ATOM 732 C CA . PHE A 1 95 ? -37.958 2.929 24.644 1.00 58.94 95 PHE A CA 1
ATOM 733 C C . PHE A 1 95 ? -38.893 3.172 25.822 1.00 58.94 95 PHE A C 1
ATOM 735 O O . PHE A 1 95 ? -39.029 2.349 26.719 1.00 58.94 95 PHE A O 1
ATOM 742 N N . THR A 1 96 ? -39.516 4.346 25.846 1.00 58.44 96 THR A N 1
ATOM 743 C CA . THR A 1 96 ? -40.710 4.561 26.661 1.00 58.44 96 THR A CA 1
ATOM 744 C C . THR A 1 96 ? -41.840 4.988 25.741 1.00 58.44 96 THR A C 1
ATOM 746 O O . THR A 1 96 ? -41.852 6.113 25.252 1.00 58.44 96 THR A O 1
ATOM 749 N N . THR A 1 97 ? -42.748 4.038 25.529 1.00 54.75 97 THR A N 1
ATOM 750 C CA . THR A 1 97 ? -44.198 4.224 25.417 1.00 54.75 97 THR A CA 1
ATOM 751 C C . THR A 1 97 ? -44.708 5.164 24.324 1.00 54.75 97 THR A C 1
ATOM 753 O O . THR A 1 97 ? -44.735 6.380 24.488 1.00 54.75 97 THR A O 1
ATOM 756 N N . LEU A 1 98 ? -45.290 4.571 23.281 1.00 50.44 98 LEU A N 1
ATOM 757 C CA . LEU A 1 98 ? -46.460 5.153 22.634 1.00 50.44 98 LEU A CA 1
ATOM 758 C C . LEU A 1 98 ? -47.553 4.080 22.536 1.00 50.44 98 LEU A C 1
ATOM 760 O O . LEU A 1 98 ? -47.245 2.925 22.252 1.00 50.44 98 LEU A O 1
ATOM 764 N N . ALA A 1 99 ? -48.755 4.532 22.896 1.00 51.75 99 ALA A N 1
ATOM 765 C CA . ALA A 1 99 ? -50.044 3.868 23.103 1.00 51.75 99 ALA A CA 1
ATOM 766 C C . ALA A 1 99 ? -50.390 2.662 22.217 1.00 51.75 99 ALA A C 1
ATOM 768 O O . ALA A 1 99 ? -50.089 2.700 21.004 1.00 51.75 99 ALA A O 1
#

Organism: NCBI:txid387005